Protein AF-A0A2R6RPN7-F1 (afdb_monomer_lite)

InterPro domains:
  IPR004106 Peptidase S9, N-terminal domain superfamily [SSF50993] (9-86)
  IPR023302 Peptidase S9A, N-terminal domain [PF02897] (14-87)
  IPR029058 Alpha/Beta hydrolase fold [G3DSA:3.40.50.1820] (3-124)

Structure (mmCIF, N/CA/C/O backbone):
data_AF-A0A2R6RPN7-F1
#
_entry.id   AF-A0A2R6RPN7-F1
#
loop_
_atom_site.group_PDB
_atom_site.id
_atom_site.type_symbol
_atom_site.label_atom_id
_atom_site.label_alt_id
_atom_site.label_comp_id
_atom_site.label_asym_id
_atom_site.label_entity_id
_atom_site.label_seq_id
_atom_site.pdbx_PDB_ins_code
_atom_site.Cartn_x
_atom_site.Cartn_y
_atom_site.Cartn_z
_atom_site.occupancy
_atom_site.B_iso_or_equiv
_atom_site.auth_seq_id
_atom_site.auth_comp_id
_atom_site.auth_asym_id
_atom_site.auth_atom_id
_atom_site.pdbx_PDB_model_num
ATOM 1 N N . MET A 1 1 ? -2.700 -2.332 -29.428 1.00 51.16 1 MET A N 1
ATOM 2 C CA . MET A 1 1 ? -2.202 -3.402 -28.536 1.00 51.16 1 MET A CA 1
ATOM 3 C C . MET A 1 1 ? -3.321 -3.783 -27.581 1.00 51.16 1 MET A C 1
ATOM 5 O O . MET A 1 1 ? -3.946 -2.887 -27.031 1.00 51.16 1 MET A O 1
ATOM 9 N N . SER A 1 2 ? -3.639 -5.072 -27.455 1.00 62.34 2 SER A N 1
ATOM 10 C CA . SER A 1 2 ? -4.689 -5.547 -26.545 1.00 62.34 2 SER A CA 1
ATOM 11 C C . SER A 1 2 ? -4.126 -5.615 -25.129 1.00 62.34 2 SER A C 1
ATOM 13 O O . SER A 1 2 ? -3.292 -6.472 -24.856 1.00 62.34 2 SER A O 1
ATOM 15 N N . VAL A 1 3 ? -4.568 -4.727 -24.238 1.00 67.69 3 VAL A N 1
ATOM 16 C CA . VAL A 1 3 ? -4.181 -4.756 -22.821 1.00 67.69 3 VAL A CA 1
ATOM 17 C C . VAL A 1 3 ? -4.791 -6.003 -22.180 1.00 67.69 3 VAL A C 1
ATOM 19 O O . VAL A 1 3 ? -6.016 -6.111 -22.069 1.00 67.69 3 VAL A O 1
ATOM 22 N N . LYS A 1 4 ? -3.954 -6.962 -21.772 1.00 71.69 4 LYS A N 1
ATOM 23 C CA . LYS A 1 4 ? -4.411 -8.086 -20.950 1.00 71.69 4 LYS A CA 1
ATOM 24 C C . LYS A 1 4 ? -4.615 -7.574 -19.529 1.00 71.69 4 LYS A C 1
ATOM 26 O O . LYS A 1 4 ? -3.662 -7.246 -18.836 1.00 71.69 4 LYS A O 1
ATOM 31 N N . ARG A 1 5 ? -5.874 -7.461 -19.108 1.00 77.75 5 ARG A N 1
ATOM 32 C CA . ARG A 1 5 ? -6.210 -7.101 -17.727 1.00 77.75 5 ARG A CA 1
ATOM 33 C C . ARG A 1 5 ? -6.025 -8.320 -16.834 1.00 77.75 5 ARG A C 1
ATOM 35 O O . ARG A 1 5 ? -6.636 -9.355 -17.099 1.00 77.75 5 ARG A O 1
ATOM 42 N N . THR A 1 6 ? -5.234 -8.180 -15.778 1.00 78.88 6 THR A N 1
ATOM 43 C CA . THR A 1 6 ? -5.217 -9.148 -14.680 1.00 78.88 6 THR A CA 1
ATOM 44 C C . THR A 1 6 ? -6.585 -9.139 -14.003 1.00 78.88 6 THR A C 1
ATOM 46 O O . THR A 1 6 ? -7.116 -8.075 -13.679 1.00 78.88 6 THR A O 1
ATOM 49 N N . ALA A 1 7 ? -7.196 -10.312 -13.846 1.00 80.81 7 ALA A N 1
ATOM 50 C CA . ALA A 1 7 ? -8.501 -10.431 -13.214 1.00 80.81 7 ALA A CA 1
ATOM 51 C C . ALA A 1 7 ? -8.337 -10.417 -11.689 1.00 80.81 7 ALA A C 1
ATOM 53 O O . ALA A 1 7 ? -7.660 -11.272 -11.126 1.00 80.81 7 ALA A O 1
ATOM 54 N N . TRP A 1 8 ? -8.962 -9.453 -11.015 1.00 82.06 8 TRP A N 1
ATOM 55 C CA . TRP A 1 8 ? -9.017 -9.440 -9.555 1.00 82.06 8 TRP A CA 1
ATOM 56 C C . TRP A 1 8 ? -10.040 -10.461 -9.048 1.00 82.06 8 TRP A C 1
ATOM 58 O O . TRP A 1 8 ? -11.164 -10.523 -9.552 1.00 82.06 8 TRP A O 1
ATOM 68 N N . VAL A 1 9 ? -9.656 -11.243 -8.036 1.00 83.50 9 VAL A N 1
ATOM 69 C CA . VAL A 1 9 ? -10.535 -12.217 -7.379 1.00 83.50 9 VAL A CA 1
ATOM 70 C C . VAL A 1 9 ? -11.061 -11.617 -6.070 1.00 83.50 9 VAL A C 1
ATOM 72 O O . VAL A 1 9 ? -10.268 -11.364 -5.159 1.00 83.50 9 VAL A O 1
ATOM 75 N N . PRO A 1 10 ? -12.383 -11.409 -5.938 1.00 86.06 10 PRO A N 1
ATOM 76 C CA . PRO A 1 10 ? -12.974 -10.899 -4.708 1.00 86.06 10 PRO A CA 1
ATOM 77 C C . PRO A 1 10 ? -12.730 -11.811 -3.500 1.00 86.06 10 PRO A C 1
ATOM 79 O O . PRO A 1 10 ? -12.696 -13.031 -3.636 1.00 86.06 10 PRO A O 1
ATOM 82 N N . HIS A 1 11 ? -12.644 -11.220 -2.305 1.00 81.94 11 HIS A N 1
ATOM 83 C CA . HIS A 1 11 ? -12.547 -11.923 -1.010 1.00 81.94 11 HIS A CA 1
ATOM 84 C C . HIS A 1 11 ? -11.262 -12.744 -0.776 1.00 81.94 11 HIS A C 1
ATOM 86 O O . HIS A 1 11 ? -11.221 -13.585 0.118 1.00 81.94 11 HIS A O 1
ATOM 92 N N . ARG A 1 12 ? -10.188 -12.480 -1.528 1.00 87.50 12 ARG A N 1
ATOM 93 C CA . ARG A 1 12 ? -8.847 -13.056 -1.312 1.00 87.50 12 ARG A CA 1
ATOM 94 C C . ARG A 1 12 ? -7.975 -12.128 -0.463 1.00 87.50 12 ARG A C 1
ATOM 96 O O . ARG A 1 12 ? -6.923 -11.698 -0.909 1.00 87.50 12 ARG A O 1
ATOM 103 N N . TYR A 1 13 ? -8.427 -11.782 0.740 1.00 91.69 13 TYR A N 1
ATOM 104 C CA . TYR A 1 13 ? -7.658 -10.928 1.652 1.00 91.69 13 TYR A CA 1
ATOM 105 C C . TYR A 1 13 ? -7.184 -11.710 2.881 1.00 91.69 13 TYR A C 1
ATOM 107 O O . TYR A 1 13 ? -7.944 -12.537 3.393 1.00 91.69 13 TYR A O 1
ATOM 115 N N . PRO A 1 14 ? -5.967 -11.441 3.388 1.00 93.44 14 PRO A N 1
ATOM 116 C CA . PRO A 1 14 ? -5.520 -11.965 4.672 1.00 93.44 14 PRO A CA 1
ATOM 117 C C . PRO A 1 14 ? -6.483 -11.590 5.802 1.00 93.44 14 PRO A C 1
ATOM 119 O O . PRO A 1 14 ? -6.973 -10.458 5.870 1.00 93.44 14 PRO A O 1
ATOM 122 N N . ALA A 1 15 ? -6.738 -12.532 6.709 1.00 93.69 15 ALA A N 1
ATOM 123 C CA . ALA A 1 15 ? -7.554 -12.271 7.886 1.00 93.69 15 ALA A CA 1
ATOM 124 C C . ALA A 1 15 ? -6.874 -11.215 8.774 1.00 93.69 15 ALA A C 1
ATOM 126 O O . ALA A 1 15 ? -5.701 -11.344 9.116 1.00 93.69 15 ALA A O 1
ATOM 127 N N . ALA A 1 16 ? -7.617 -10.173 9.147 1.00 94.44 16 ALA A N 1
ATOM 128 C CA . ALA A 1 16 ? -7.160 -9.129 10.058 1.00 94.44 16 ALA A CA 1
ATOM 129 C C . ALA A 1 16 ? -7.968 -9.205 11.354 1.00 94.44 16 ALA A C 1
ATOM 131 O O . ALA A 1 16 ? -9.203 -9.135 11.322 1.00 94.44 16 ALA A O 1
ATOM 132 N N . ARG A 1 17 ? -7.284 -9.329 12.495 1.00 94.69 17 ARG A N 1
ATOM 133 C CA . ARG A 1 17 ? -7.936 -9.298 13.806 1.00 94.69 17 ARG A CA 1
ATOM 134 C C . ARG A 1 17 ? -8.605 -7.940 14.025 1.00 94.69 17 ARG A C 1
ATOM 136 O O . ARG A 1 17 ? -8.080 -6.901 13.627 1.00 94.69 17 ARG A O 1
ATOM 143 N N . ARG A 1 18 ? -9.764 -7.951 14.682 1.00 95.62 18 ARG A N 1
ATOM 144 C CA . ARG A 1 18 ? -10.458 -6.747 15.154 1.00 95.62 18 ARG A CA 1
ATOM 145 C C . ARG A 1 18 ? -10.399 -6.732 16.677 1.00 95.62 18 ARG A C 1
ATOM 147 O O . ARG A 1 18 ? -10.792 -7.710 17.303 1.00 95.62 18 ARG A O 1
ATOM 154 N N . ALA A 1 19 ? -9.848 -5.669 17.249 1.00 93.81 19 ALA A N 1
ATOM 155 C CA . ALA A 1 19 ? -9.832 -5.421 18.685 1.00 93.81 19 ALA A CA 1
ATOM 156 C C . ALA A 1 19 ? -11.085 -4.640 19.115 1.00 93.81 19 ALA A C 1
ATOM 158 O O . ALA A 1 19 ? -11.702 -3.967 18.294 1.00 93.81 19 ALA A O 1
ATOM 159 N N . ASP A 1 20 ? -11.415 -4.675 20.404 1.00 95.19 20 ASP A N 1
ATOM 160 C CA . ASP A 1 20 ? -12.554 -3.938 20.980 1.00 95.19 20 ASP A CA 1
ATOM 161 C C . ASP A 1 20 ? -12.176 -2.509 21.422 1.00 95.19 20 ASP A C 1
ATOM 163 O O . ASP A 1 20 ? -12.786 -1.937 22.328 1.00 95.19 20 ASP A O 1
ATOM 167 N N . HIS A 1 21 ? -11.111 -1.940 20.850 1.00 95.62 21 HIS A N 1
ATOM 168 C CA . HIS A 1 21 ? -10.595 -0.646 21.280 1.00 95.62 21 HIS A CA 1
ATOM 169 C C . HIS A 1 21 ? -11.539 0.492 20.871 1.00 95.62 21 HIS A C 1
ATOM 171 O O . HIS A 1 21 ? -12.051 0.549 19.750 1.00 95.62 21 HIS A O 1
ATOM 177 N N . VAL A 1 22 ? -11.798 1.392 21.820 1.00 96.38 22 VAL A N 1
ATOM 178 C CA . VAL A 1 22 ? -12.700 2.530 21.653 1.00 96.38 22 VAL A CA 1
ATOM 179 C C . VAL A 1 22 ? -12.059 3.757 22.275 1.00 96.38 22 VAL A C 1
ATOM 181 O O . VAL A 1 22 ? -11.840 3.797 23.487 1.00 96.38 22 VAL A O 1
ATOM 184 N N . ASP A 1 23 ? -11.860 4.774 21.452 1.00 94.44 23 ASP A N 1
ATOM 185 C CA . ASP A 1 23 ? -11.422 6.091 21.878 1.00 94.44 23 ASP A CA 1
ATOM 186 C C . ASP A 1 23 ? -12.611 6.975 22.235 1.00 94.44 23 ASP A C 1
ATOM 188 O O . ASP A 1 23 ? -13.692 6.892 21.644 1.00 94.44 23 ASP A O 1
ATOM 192 N N . VAL A 1 24 ? -12.412 7.859 23.211 1.00 95.94 24 VAL A N 1
ATOM 193 C CA . VAL A 1 24 ? -13.421 8.832 23.634 1.00 95.94 24 VAL A CA 1
ATOM 194 C C . VAL A 1 24 ? -12.899 10.233 23.363 1.00 95.94 24 VAL A C 1
ATOM 196 O O . VAL A 1 24 ? -11.935 10.686 23.978 1.00 95.94 24 VAL A O 1
ATOM 199 N N . TYR A 1 25 ? -13.570 10.937 22.456 1.00 94.94 25 TYR A N 1
ATOM 200 C CA . TYR A 1 25 ? -13.232 12.298 22.062 1.00 94.94 25 TYR A CA 1
ATOM 201 C C . TYR A 1 25 ? -14.270 13.295 22.562 1.00 94.94 25 TYR A C 1
ATOM 203 O O . TYR A 1 25 ? -15.464 13.005 22.620 1.00 94.94 25 TYR A O 1
ATOM 211 N N . LYS A 1 26 ? -13.823 14.516 22.863 1.00 95.25 26 LYS A N 1
ATOM 212 C CA . LYS A 1 26 ? -14.716 15.631 23.190 1.00 95.25 26 LYS A CA 1
ATOM 213 C C . LYS A 1 26 ? -15.055 16.419 21.927 1.00 95.25 26 LYS A C 1
ATOM 215 O O . LYS A 1 26 ? -14.183 17.024 21.310 1.00 95.25 26 LYS A O 1
ATOM 220 N N . SER A 1 27 ? -16.329 16.423 21.555 1.00 91.25 27 SER A N 1
ATOM 221 C CA . SER A 1 27 ? -16.898 17.199 20.457 1.00 91.25 27 SER A CA 1
ATOM 222 C C . SER A 1 27 ? -17.619 18.433 20.989 1.00 91.25 27 SER A C 1
ATOM 224 O O . SER A 1 27 ? -18.458 18.348 21.883 1.00 91.25 27 SER A O 1
ATOM 226 N N . LYS A 1 28 ? -17.362 19.593 20.378 1.00 89.38 28 LYS A N 1
ATOM 227 C CA . LYS A 1 28 ? -18.048 20.850 20.717 1.00 89.38 28 LYS A CA 1
ATOM 228 C C . LYS A 1 28 ? -19.568 20.771 20.507 1.00 89.38 28 LYS A C 1
ATOM 230 O O . LYS A 1 28 ? -20.309 21.452 21.204 1.00 89.38 28 LYS A O 1
ATOM 235 N N . THR A 1 29 ? -20.019 19.952 19.557 1.00 91.19 29 THR A N 1
ATOM 236 C CA . THR A 1 29 ? -21.433 19.852 19.160 1.00 91.19 29 THR A CA 1
ATOM 237 C C . THR A 1 29 ? -22.148 18.681 19.832 1.00 91.19 29 THR A C 1
ATOM 239 O O . THR A 1 29 ? -23.345 18.759 20.078 1.00 91.19 29 THR A O 1
ATOM 242 N N . MET A 1 30 ? -21.427 17.591 20.116 1.00 83.69 30 MET A N 1
ATOM 243 C CA . MET A 1 30 ? -22.006 16.325 20.594 1.00 83.69 30 MET A CA 1
ATOM 244 C C . MET A 1 30 ? -21.542 15.917 22.001 1.00 83.69 30 MET A C 1
ATOM 246 O O . MET A 1 30 ? -21.930 14.859 22.482 1.00 83.69 30 MET A O 1
ATOM 250 N N . GLY A 1 31 ? -20.738 16.738 22.683 1.00 90.50 31 GLY A N 1
ATOM 251 C CA . GLY A 1 31 ? -20.235 16.424 24.019 1.00 90.50 31 GLY A CA 1
ATOM 252 C C . GLY A 1 31 ? -19.131 15.372 23.960 1.00 90.50 31 GLY A C 1
ATOM 253 O O . GLY A 1 31 ? -18.015 15.691 23.569 1.00 90.50 31 GLY A O 1
ATOM 254 N N . GLU A 1 32 ? -19.424 14.128 24.328 1.00 92.19 32 GLU A N 1
ATOM 255 C CA . GLU A 1 32 ? -18.478 13.008 24.245 1.00 92.19 32 GLU A CA 1
ATOM 256 C C . GLU A 1 32 ? -18.880 12.040 23.129 1.00 92.19 32 GLU A C 1
ATOM 258 O O . GLU A 1 32 ? -20.021 11.590 23.052 1.00 92.19 32 GLU A O 1
ATOM 263 N N . VAL A 1 33 ? -17.927 11.716 22.257 1.00 94.88 33 VAL A N 1
ATOM 264 C CA . VAL A 1 33 ? -18.107 10.818 21.115 1.00 94.88 33 VAL A CA 1
ATOM 265 C C . VAL A 1 33 ? -17.179 9.626 21.282 1.00 94.88 33 VAL A C 1
ATOM 267 O O . VAL A 1 33 ? -15.970 9.789 21.435 1.00 94.88 33 VAL A O 1
ATOM 270 N N . ARG A 1 34 ? -17.754 8.425 21.233 1.00 94.94 34 ARG A N 1
ATOM 271 C CA . ARG A 1 34 ? -17.021 7.157 21.283 1.00 94.94 34 ARG A CA 1
ATOM 272 C C . ARG A 1 34 ? -16.738 6.687 19.858 1.00 94.94 34 ARG A C 1
ATOM 274 O O . ARG A 1 34 ? -17.682 6.473 19.099 1.00 94.94 34 ARG A O 1
ATOM 281 N N . VAL A 1 35 ? -15.470 6.527 19.500 1.00 94.88 35 VAL A N 1
ATOM 282 C CA . VAL A 1 35 ? -15.020 6.077 18.177 1.00 94.88 35 VAL A CA 1
ATOM 283 C C . VAL A 1 35 ? -14.365 4.714 18.334 1.00 94.88 35 VAL A C 1
ATOM 285 O O . VAL A 1 35 ? -13.410 4.564 19.083 1.00 94.88 35 VAL A O 1
ATOM 288 N N . HIS A 1 36 ? -14.908 3.704 17.661 1.00 96.69 36 HIS A N 1
ATOM 289 C CA . HIS A 1 36 ? -14.359 2.354 17.704 1.00 96.69 36 HIS A CA 1
ATOM 290 C C . HIS A 1 36 ? -13.198 2.238 16.715 1.00 96.69 36 HIS A C 1
ATOM 292 O O . HIS A 1 36 ? -13.427 2.343 15.508 1.00 96.69 36 HIS A O 1
ATOM 298 N N . ASP A 1 37 ? -11.994 1.960 17.211 1.00 96.06 37 ASP A N 1
ATOM 299 C CA . ASP A 1 37 ? -10.822 1.668 16.387 1.00 96.06 37 ASP A CA 1
ATOM 300 C C . ASP A 1 37 ? -10.416 0.187 16.528 1.00 96.06 37 ASP A C 1
ATOM 302 O O . ASP A 1 37 ? -9.635 -0.193 17.400 1.00 96.06 37 ASP A O 1
ATOM 306 N N . PRO A 1 38 ? -10.935 -0.695 15.654 1.00 96.81 38 PRO A N 1
ATOM 307 C CA . PRO A 1 38 ? -10.647 -2.121 15.725 1.00 96.81 38 PRO A CA 1
ATOM 308 C C . PRO A 1 38 ? -9.209 -2.489 15.341 1.00 96.81 38 PRO A C 1
ATOM 310 O O . PRO A 1 38 ? -8.811 -3.634 15.570 1.00 96.81 38 PRO A O 1
ATOM 313 N N . TYR A 1 39 ? -8.452 -1.582 14.720 1.00 96.56 39 TYR A N 1
ATOM 314 C CA . TYR A 1 39 ? -7.165 -1.891 14.097 1.00 96.56 39 TYR A CA 1
ATOM 315 C C . TYR A 1 39 ? -5.975 -1.207 14.772 1.00 96.56 39 TYR A C 1
ATOM 317 O O . TYR A 1 39 ? -4.868 -1.284 14.248 1.00 96.56 39 TYR A O 1
ATOM 325 N N . VAL A 1 40 ? -6.165 -0.669 15.979 1.00 96.19 40 VAL A N 1
ATOM 326 C CA . VAL A 1 40 ? -5.116 -0.059 16.819 1.00 96.19 40 VAL A CA 1
ATOM 327 C C . VAL A 1 40 ? -3.849 -0.918 16.974 1.00 96.19 40 VAL A C 1
ATOM 329 O O . VAL A 1 40 ? -2.747 -0.415 17.180 1.00 96.19 40 VAL A O 1
ATOM 332 N N . TRP A 1 41 ? -3.971 -2.246 16.868 1.00 95.56 41 TRP A N 1
ATOM 333 C CA . TRP A 1 41 ? -2.833 -3.161 16.971 1.00 95.56 41 TRP A CA 1
ATOM 334 C C . TRP A 1 41 ? -1.830 -3.008 15.815 1.00 95.56 41 TRP A C 1
ATOM 336 O O . TRP A 1 41 ? -0.645 -3.248 16.033 1.00 95.56 41 TRP A O 1
ATOM 346 N N . LEU A 1 42 ? -2.270 -2.531 14.641 1.00 96.19 42 LEU A N 1
ATOM 347 C CA . LEU A 1 42 ? -1.407 -2.245 13.487 1.00 96.19 42 LEU A CA 1
ATOM 348 C C . LEU A 1 42 ? -0.469 -1.050 13.715 1.00 96.19 42 LEU A C 1
ATOM 350 O O . LEU A 1 42 ? 0.508 -0.893 12.989 1.00 96.19 42 LEU A O 1
ATOM 354 N N . GLU A 1 43 ? -0.724 -0.215 14.725 1.00 94.69 43 GLU A N 1
ATOM 355 C CA . GLU A 1 43 ? 0.147 0.917 15.070 1.00 94.69 43 GLU A CA 1
ATOM 356 C C . GLU A 1 43 ? 1.401 0.491 15.846 1.00 94.69 43 GLU A C 1
ATOM 358 O O . GLU A 1 43 ? 2.293 1.300 16.124 1.00 94.69 43 GLU A O 1
ATOM 363 N N . ARG A 1 44 ? 1.470 -0.780 16.251 1.00 94.06 44 ARG A N 1
ATOM 364 C CA . ARG A 1 44 ? 2.572 -1.332 17.035 1.00 94.06 44 ARG A CA 1
ATOM 365 C C . ARG A 1 44 ? 3.413 -2.263 16.176 1.00 94.06 44 ARG A C 1
ATOM 367 O O . ARG A 1 44 ? 2.891 -3.062 15.405 1.00 94.06 44 ARG A O 1
ATOM 374 N N . ASN A 1 45 ? 4.728 -2.195 16.375 1.00 94.25 45 ASN A N 1
ATOM 375 C CA . ASN A 1 45 ? 5.661 -3.151 15.795 1.00 94.25 45 ASN A CA 1
ATOM 376 C C . ASN A 1 45 ? 5.697 -4.414 16.668 1.00 94.25 45 ASN A C 1
ATOM 378 O O . ASN A 1 45 ? 6.476 -4.506 17.617 1.00 94.25 45 ASN A O 1
ATOM 382 N N . THR A 1 46 ? 4.768 -5.325 16.402 1.00 95.31 46 TH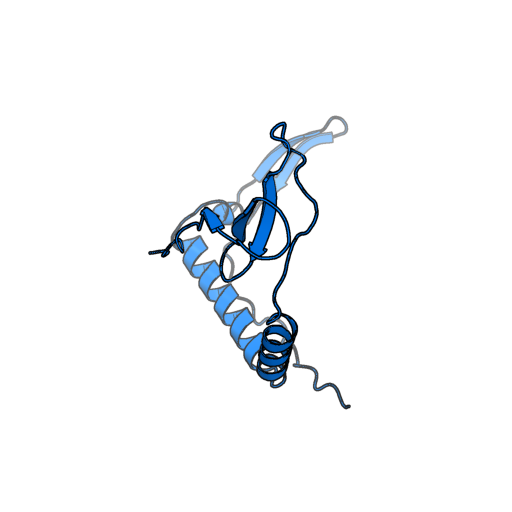R A N 1
ATOM 383 C CA . THR A 1 46 ? 4.658 -6.635 17.049 1.00 95.31 46 THR A CA 1
ATOM 384 C C . THR A 1 46 ? 4.752 -7.733 15.996 1.00 95.31 46 THR A C 1
ATOM 386 O O . THR A 1 46 ? 4.508 -7.495 14.813 1.00 95.31 46 THR A O 1
ATOM 389 N N . GLU A 1 47 ? 5.034 -8.958 16.439 1.00 96.00 47 GLU A N 1
ATOM 390 C CA . GLU A 1 47 ? 5.082 -10.137 15.563 1.00 96.00 47 GLU A CA 1
ATOM 391 C C . GLU A 1 47 ? 3.761 -10.350 14.796 1.00 96.00 47 GLU A C 1
ATOM 393 O O . GLU A 1 47 ? 3.774 -10.769 13.641 1.00 96.00 47 GLU A O 1
ATOM 398 N N . GLU A 1 48 ? 2.612 -10.003 15.394 1.00 94.12 48 GLU A N 1
ATOM 399 C CA . GLU A 1 48 ? 1.300 -10.064 14.728 1.00 94.12 48 GLU A CA 1
ATOM 400 C C . GLU A 1 48 ? 1.231 -9.096 13.531 1.00 94.12 48 GLU A C 1
ATOM 402 O O . GLU A 1 48 ? 0.787 -9.476 12.445 1.00 94.12 48 GLU A O 1
ATOM 407 N N . THR A 1 49 ? 1.701 -7.855 13.706 1.00 94.81 49 THR A N 1
ATOM 408 C CA . THR A 1 49 ? 1.730 -6.825 12.652 1.00 94.81 49 THR A CA 1
ATOM 409 C C . THR A 1 49 ? 2.689 -7.197 11.529 1.00 94.81 49 THR A C 1
ATOM 411 O O . THR A 1 49 ? 2.351 -7.032 10.354 1.00 94.81 49 THR A O 1
ATOM 414 N N . GLU A 1 50 ? 3.856 -7.745 11.862 1.00 95.81 50 GLU A N 1
ATOM 415 C CA . GLU A 1 50 ? 4.829 -8.214 10.873 1.00 95.81 50 GLU A CA 1
ATOM 416 C C . GLU A 1 50 ? 4.289 -9.404 10.065 1.00 95.81 50 GLU A C 1
ATOM 418 O O . GLU A 1 50 ? 4.337 -9.395 8.830 1.00 95.81 50 GLU A O 1
ATOM 423 N N . ALA A 1 51 ? 3.683 -10.390 10.736 1.00 95.94 51 ALA A N 1
ATOM 424 C CA . ALA A 1 51 ? 3.067 -11.540 10.080 1.00 95.94 51 ALA A CA 1
ATOM 425 C C . ALA A 1 51 ? 1.922 -11.119 9.144 1.00 95.94 51 ALA A C 1
ATOM 427 O O . ALA A 1 51 ? 1.827 -11.600 8.011 1.00 95.94 51 ALA A O 1
ATOM 428 N N . TRP A 1 52 ? 1.073 -10.183 9.581 1.00 96.62 52 TRP A N 1
ATOM 429 C CA . TRP A 1 52 ? -0.008 -9.657 8.749 1.00 96.62 52 TRP A CA 1
ATOM 430 C C . TRP A 1 52 ? 0.516 -8.855 7.552 1.00 96.62 52 TRP A C 1
ATOM 432 O O . TRP A 1 52 ? 0.025 -9.034 6.437 1.00 96.62 52 TRP A O 1
ATOM 442 N N . THR A 1 53 ? 1.548 -8.030 7.748 1.00 96.12 53 THR A N 1
ATOM 443 C CA . THR A 1 53 ? 2.184 -7.259 6.666 1.00 96.12 53 THR A CA 1
ATOM 444 C C . THR A 1 53 ? 2.804 -8.186 5.623 1.00 96.12 53 THR A C 1
ATOM 446 O O . THR A 1 53 ? 2.583 -7.997 4.429 1.00 96.12 53 T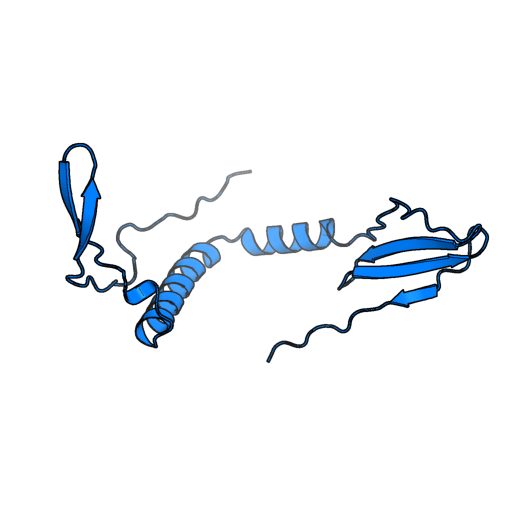HR A O 1
ATOM 449 N N . THR A 1 54 ? 3.483 -9.248 6.063 1.00 96.62 54 THR A N 1
ATOM 450 C CA . THR A 1 54 ? 4.051 -10.278 5.178 1.00 96.62 54 THR A CA 1
ATOM 451 C C . THR A 1 54 ? 2.962 -10.986 4.365 1.00 96.62 54 THR A C 1
ATOM 453 O O . THR A 1 54 ? 3.106 -11.192 3.160 1.00 96.62 54 THR A O 1
ATOM 456 N N . ALA A 1 55 ? 1.825 -11.316 4.988 1.00 95.75 55 ALA A N 1
ATOM 457 C CA . ALA A 1 55 ? 0.693 -11.922 4.287 1.00 95.75 55 ALA A CA 1
ATOM 458 C C . ALA A 1 55 ? 0.065 -10.974 3.243 1.00 95.75 55 ALA A C 1
ATOM 460 O O . ALA A 1 55 ? -0.321 -11.415 2.156 1.00 95.75 55 ALA A O 1
ATOM 461 N N . GLN A 1 56 ? -0.021 -9.673 3.543 1.00 95.31 56 GLN A N 1
ATOM 462 C CA . GLN A 1 56 ? -0.491 -8.652 2.597 1.00 95.31 56 GLN A CA 1
ATOM 463 C C . GLN A 1 56 ? 0.487 -8.446 1.436 1.00 95.31 56 GLN A C 1
ATOM 465 O O . GLN A 1 56 ? 0.058 -8.334 0.282 1.00 95.31 56 GLN A O 1
ATOM 470 N N . GLU A 1 57 ? 1.794 -8.438 1.713 1.00 96.56 57 GLU A N 1
ATOM 471 C CA . GLU A 1 57 ? 2.825 -8.384 0.679 1.00 96.56 57 GLU A CA 1
ATOM 472 C C . GLU A 1 57 ? 2.698 -9.580 -0.264 1.00 96.56 57 GLU A C 1
ATOM 474 O O . GLU A 1 57 ? 2.632 -9.384 -1.477 1.00 96.56 57 GLU A O 1
ATOM 479 N N . ALA A 1 58 ? 2.598 -10.799 0.273 1.00 94.94 58 ALA A N 1
ATOM 480 C CA . ALA A 1 58 ? 2.466 -12.015 -0.523 1.00 94.94 58 ALA A CA 1
ATOM 481 C C . ALA A 1 58 ? 1.220 -11.981 -1.424 1.00 94.94 58 ALA A C 1
ATOM 483 O O . ALA A 1 58 ? 1.318 -12.252 -2.619 1.00 94.94 58 ALA A O 1
ATOM 484 N N . CYS A 1 59 ? 0.069 -11.562 -0.885 1.00 93.06 59 CYS A N 1
ATOM 485 C CA . CYS A 1 59 ? -1.163 -11.394 -1.661 1.00 93.06 59 CYS A CA 1
ATOM 486 C C . CYS A 1 59 ? -0.998 -10.367 -2.795 1.00 93.06 59 CYS A C 1
ATOM 488 O O . CYS A 1 59 ? -1.477 -10.567 -3.914 1.00 93.06 59 CYS A O 1
ATOM 490 N N . THR A 1 60 ? -0.317 -9.255 -2.516 1.00 92.56 60 THR A N 1
ATOM 491 C CA . THR A 1 60 ? -0.066 -8.204 -3.509 1.00 92.56 60 THR A CA 1
ATOM 492 C C . THR A 1 60 ? 0.911 -8.686 -4.576 1.00 92.56 60 THR A C 1
ATOM 494 O O . THR A 1 60 ? 0.694 -8.456 -5.766 1.00 92.56 60 THR A O 1
ATOM 497 N N . ARG A 1 61 ? 1.968 -9.394 -4.166 1.00 93.00 61 ARG A N 1
ATOM 498 C CA . ARG A 1 61 ? 2.972 -9.975 -5.054 1.00 93.00 61 ARG A CA 1
ATOM 499 C C . ARG A 1 61 ? 2.346 -10.990 -6.002 1.00 93.00 61 ARG A C 1
ATOM 501 O O . ARG A 1 61 ? 2.537 -10.862 -7.204 1.00 93.00 61 ARG A O 1
ATOM 508 N N . GLU A 1 62 ? 1.517 -11.898 -5.486 1.00 91.62 62 GLU A N 1
ATOM 509 C CA . GLU A 1 62 ? 0.772 -12.880 -6.284 1.00 91.62 62 GLU A CA 1
ATOM 510 C C . GLU A 1 62 ? -0.063 -12.204 -7.380 1.00 91.62 62 GLU A C 1
ATOM 512 O O . GLU A 1 62 ? -0.098 -12.676 -8.515 1.00 91.62 62 GLU A O 1
ATOM 517 N N . TYR A 1 63 ? -0.723 -11.084 -7.073 1.00 90.88 63 TYR A N 1
ATOM 518 C CA . TYR A 1 63 ? -1.497 -10.337 -8.065 1.00 90.88 63 TYR A CA 1
ATOM 519 C C . TYR A 1 63 ? -0.610 -9.631 -9.105 1.00 90.88 63 TYR A C 1
ATOM 521 O O . TYR A 1 63 ? -0.931 -9.626 -10.294 1.00 90.88 63 TYR A O 1
ATOM 529 N N . LEU A 1 64 ? 0.510 -9.040 -8.681 1.00 90.62 64 LEU A N 1
ATOM 530 C CA . LEU A 1 64 ? 1.440 -8.351 -9.581 1.00 90.62 64 LEU A CA 1
ATOM 531 C C . LEU A 1 64 ? 2.187 -9.317 -10.509 1.00 90.62 64 LEU A C 1
ATOM 533 O O . LEU A 1 64 ? 2.411 -8.977 -11.670 1.00 90.62 64 LEU A O 1
ATOM 537 N N . ASP A 1 65 ? 2.532 -10.509 -10.029 1.00 90.38 65 ASP A N 1
ATOM 538 C CA . ASP A 1 65 ? 3.263 -11.527 -10.794 1.00 90.38 65 ASP A CA 1
ATOM 539 C C . ASP A 1 65 ? 2.411 -12.153 -11.908 1.00 90.38 65 ASP A C 1
ATOM 541 O O . ASP A 1 65 ? 2.941 -12.667 -12.891 1.00 90.38 65 ASP A O 1
ATOM 545 N N . GLN A 1 66 ? 1.082 -12.042 -11.821 1.00 89.94 66 GLN A 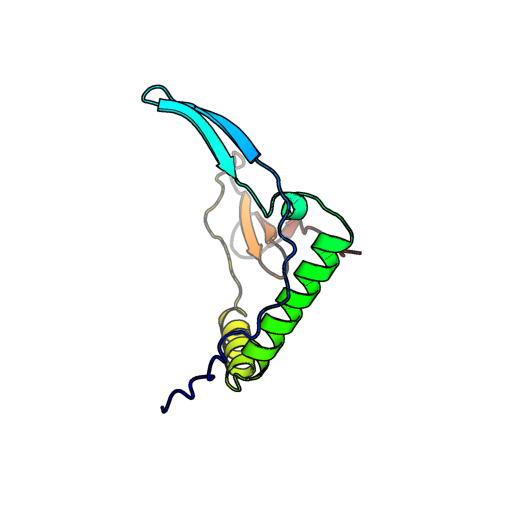N 1
ATOM 546 C CA . GLN A 1 66 ? 0.182 -12.419 -12.914 1.00 89.94 66 GLN A CA 1
ATOM 547 C C . GLN A 1 66 ? 0.297 -11.490 -14.130 1.00 89.94 66 GLN A C 1
ATOM 549 O O . GLN A 1 66 ? -0.184 -11.847 -15.207 1.00 89.94 66 GLN A O 1
ATOM 554 N N . ASN A 1 67 ? 0.885 -10.296 -13.981 1.00 90.00 67 ASN A N 1
ATOM 555 C CA . ASN A 1 67 ? 1.057 -9.361 -15.085 1.00 90.00 67 ASN A CA 1
ATOM 556 C C . ASN A 1 67 ? 2.330 -9.690 -15.895 1.00 90.00 67 ASN A C 1
ATOM 558 O O . ASN A 1 67 ? 3.436 -9.400 -15.430 1.00 90.00 67 ASN A O 1
ATOM 562 N N . PRO A 1 68 ? 2.207 -10.208 -17.135 1.00 88.56 68 PRO A N 1
ATOM 563 C CA . PRO A 1 68 ? 3.363 -10.565 -17.957 1.00 88.56 68 PRO A CA 1
ATOM 564 C C . PRO A 1 68 ? 4.181 -9.347 -18.412 1.00 88.56 68 PRO A C 1
ATOM 566 O O . PRO A 1 68 ? 5.365 -9.481 -18.711 1.00 88.56 68 PRO A O 1
ATOM 569 N N . ASP A 1 69 ? 3.580 -8.155 -18.445 1.00 89.69 69 ASP A N 1
ATOM 570 C CA . ASP A 1 69 ? 4.234 -6.936 -18.929 1.00 89.69 69 ASP A CA 1
ATOM 571 C C . ASP A 1 69 ? 5.126 -6.280 -17.862 1.00 89.69 69 ASP A C 1
ATOM 573 O O . ASP A 1 69 ? 5.858 -5.334 -18.158 1.00 89.69 69 ASP A O 1
ATOM 577 N N . ARG A 1 70 ? 5.096 -6.782 -16.617 1.00 90.44 70 ARG A N 1
ATOM 578 C CA . ARG A 1 70 ? 5.839 -6.213 -15.484 1.00 90.44 70 ARG A CA 1
ATOM 579 C C . ARG A 1 70 ? 7.345 -6.152 -15.751 1.00 90.44 70 ARG A C 1
ATOM 581 O O . ARG A 1 70 ? 7.954 -5.118 -15.492 1.00 90.44 70 ARG A O 1
ATOM 588 N N . GLN A 1 71 ? 7.921 -7.227 -16.290 1.00 91.38 71 GLN A N 1
ATOM 589 C CA . GLN A 1 71 ? 9.359 -7.295 -16.565 1.00 91.38 71 GLN A CA 1
ATOM 590 C C . GLN A 1 71 ? 9.771 -6.322 -17.677 1.00 91.38 71 GLN A C 1
ATOM 592 O O . GLN A 1 71 ? 10.732 -5.577 -17.516 1.00 91.38 71 GLN A O 1
ATOM 597 N N . ASN A 1 72 ? 8.994 -6.264 -18.762 1.00 92.25 72 ASN A N 1
ATOM 598 C CA . ASN A 1 72 ? 9.262 -5.358 -19.881 1.00 92.25 72 ASN A CA 1
ATOM 599 C C . ASN A 1 72 ? 9.233 -3.892 -19.430 1.00 92.25 72 ASN A C 1
ATOM 601 O O . ASN A 1 72 ? 10.126 -3.120 -19.769 1.00 92.25 72 ASN A O 1
ATOM 605 N N . LEU A 1 73 ? 8.240 -3.521 -18.614 1.00 91.06 73 LEU A N 1
ATOM 606 C CA . LEU A 1 73 ? 8.137 -2.168 -18.072 1.00 91.06 73 LEU A CA 1
ATOM 607 C C . LEU A 1 73 ? 9.317 -1.830 -17.152 1.00 91.06 73 LEU A C 1
ATOM 609 O O . LEU A 1 73 ? 9.839 -0.717 -17.204 1.00 91.06 73 LEU A O 1
ATOM 613 N N . GLU A 1 74 ? 9.742 -2.774 -16.311 1.00 92.88 74 GLU A N 1
ATOM 614 C CA . GLU A 1 74 ? 10.902 -2.591 -15.439 1.00 92.88 74 GLU A CA 1
ATOM 615 C C . GLU A 1 74 ? 12.181 -2.340 -16.250 1.00 92.88 74 GLU A C 1
ATOM 617 O O . GLU A 1 74 ? 12.936 -1.409 -15.948 1.00 92.88 74 GLU A O 1
ATOM 622 N N . ASP A 1 75 ? 12.396 -3.115 -17.312 1.00 94.69 75 ASP A N 1
ATOM 623 C CA . ASP A 1 75 ? 13.554 -2.970 -18.192 1.00 94.69 75 ASP A CA 1
ATOM 624 C C . ASP A 1 75 ? 13.515 -1.655 -18.988 1.00 94.69 75 ASP A C 1
ATOM 626 O O . ASP A 1 75 ? 14.538 -0.969 -19.096 1.00 94.69 75 ASP A O 1
ATOM 630 N N . ASP A 1 76 ? 12.341 -1.236 -19.465 1.00 95.38 76 ASP A N 1
ATOM 631 C CA . ASP A 1 76 ? 12.155 0.045 -20.154 1.00 95.38 76 ASP A CA 1
ATOM 632 C C . ASP A 1 76 ? 12.418 1.241 -19.230 1.00 95.38 76 ASP A C 1
ATOM 634 O O . ASP A 1 76 ? 13.123 2.181 -19.612 1.00 95.38 76 ASP A O 1
ATOM 638 N N . ILE A 1 77 ? 11.917 1.206 -17.990 1.00 93.81 77 ILE A N 1
ATOM 639 C CA . ILE A 1 77 ? 12.188 2.245 -16.984 1.00 93.81 77 ILE A CA 1
ATOM 640 C C . ILE A 1 77 ? 13.681 2.289 -16.661 1.00 93.81 77 ILE A C 1
ATOM 642 O O . ILE A 1 77 ? 14.266 3.376 -16.594 1.00 93.81 77 ILE A O 1
ATOM 646 N N . ARG A 1 78 ? 14.317 1.124 -16.489 1.00 92.19 78 ARG A N 1
ATOM 647 C CA . ARG A 1 78 ? 15.753 1.023 -16.209 1.00 92.19 78 ARG A CA 1
ATOM 648 C C . ARG A 1 78 ? 16.576 1.609 -17.351 1.00 92.19 78 ARG A C 1
ATOM 650 O O . ARG A 1 78 ? 17.475 2.408 -17.099 1.00 92.19 78 ARG A O 1
ATOM 657 N N . LYS A 1 79 ? 16.235 1.279 -18.597 1.00 93.62 79 LYS A N 1
ATOM 658 C CA . LYS A 1 79 ? 16.880 1.823 -19.796 1.00 93.62 79 LYS A CA 1
ATOM 659 C C . LYS A 1 79 ? 16.686 3.333 -19.911 1.00 93.62 79 LYS A C 1
ATOM 661 O O . LYS A 1 79 ? 17.657 4.047 -20.134 1.00 93.62 79 LYS A O 1
ATOM 666 N N . ASN A 1 80 ? 15.460 3.822 -19.727 1.00 91.81 80 ASN A N 1
ATOM 667 C CA . ASN A 1 80 ? 15.134 5.245 -19.833 1.00 91.81 80 ASN A CA 1
ATOM 668 C C . ASN A 1 80 ? 15.762 6.075 -18.702 1.00 91.81 80 ASN A C 1
ATOM 670 O O . ASN A 1 80 ? 16.093 7.238 -18.885 1.00 91.81 80 ASN A O 1
ATOM 674 N N . THR A 1 81 ? 15.983 5.481 -17.530 1.00 87.62 81 THR A N 1
ATOM 675 C CA . THR A 1 81 ? 16.617 6.169 -16.394 1.00 87.62 81 THR A CA 1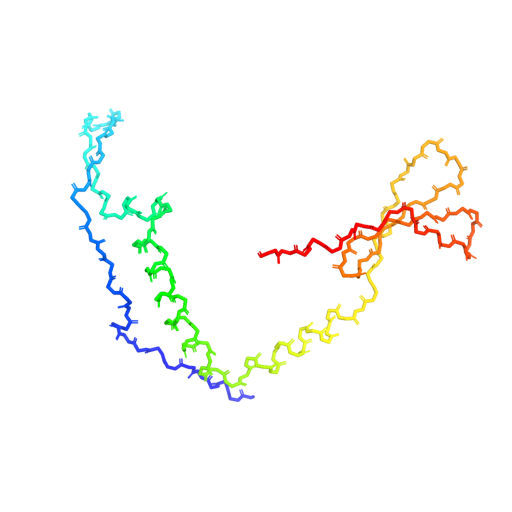
ATOM 676 C C . THR A 1 81 ? 18.149 6.124 -16.460 1.00 87.62 81 THR A C 1
ATOM 678 O O . THR A 1 81 ? 18.811 6.905 -15.774 1.00 87.62 81 THR A O 1
ATOM 681 N N . ASN A 1 82 ? 18.729 5.257 -17.299 1.00 86.88 82 ASN A N 1
ATOM 682 C CA . ASN A 1 82 ? 20.173 5.077 -17.441 1.00 86.88 82 ASN A CA 1
ATOM 683 C C . ASN A 1 82 ? 20.817 6.137 -18.354 1.00 86.88 82 ASN A C 1
ATOM 685 O O . ASN A 1 82 ? 21.317 5.839 -19.437 1.00 86.88 82 ASN A O 1
ATOM 689 N N . TYR A 1 83 ? 20.802 7.391 -17.913 1.00 83.06 83 TYR A N 1
ATOM 690 C CA . TYR A 1 83 ? 21.515 8.489 -18.562 1.00 83.06 83 TYR A CA 1
ATOM 691 C C . TYR A 1 83 ? 22.148 9.395 -17.513 1.00 83.06 83 TYR A C 1
ATOM 693 O O . TYR A 1 83 ? 21.599 9.581 -16.426 1.00 83.06 83 TYR A O 1
ATOM 701 N N . ALA A 1 84 ? 23.303 9.977 -17.840 1.00 78.88 84 ALA A N 1
ATOM 702 C CA . ALA A 1 84 ? 24.007 10.888 -16.948 1.00 78.88 84 ALA A CA 1
ATOM 703 C C . ALA A 1 84 ? 23.119 12.091 -16.588 1.00 78.88 84 ALA A C 1
ATOM 705 O O . ALA A 1 84 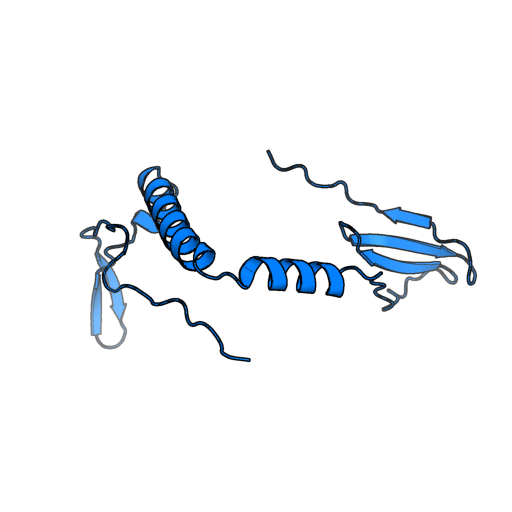? 22.707 12.860 -17.457 1.00 78.88 84 ALA A O 1
ATOM 706 N N . LYS A 1 85 ? 22.840 12.258 -15.293 1.00 76.00 85 LYS A N 1
ATOM 707 C CA . LYS A 1 85 ? 22.099 13.401 -14.755 1.00 76.00 85 LYS A CA 1
ATOM 708 C C . LYS A 1 85 ? 23.083 14.382 -14.136 1.00 76.00 85 LYS A C 1
ATOM 710 O O . LYS A 1 85 ? 23.795 14.028 -13.198 1.00 76.00 85 LYS A O 1
ATOM 715 N N . VAL A 1 86 ? 23.102 15.602 -14.665 1.00 69.81 86 VAL A N 1
ATOM 716 C CA . VAL A 1 86 ? 23.864 16.727 -14.116 1.00 69.81 86 VAL A CA 1
ATOM 717 C C . VAL A 1 86 ? 22.872 17.776 -13.640 1.00 69.81 86 VAL A C 1
ATOM 719 O O . VAL A 1 86 ? 22.068 18.289 -14.419 1.00 69.81 86 VAL A O 1
ATOM 722 N N . HIS A 1 87 ? 22.922 18.101 -12.353 1.00 65.50 87 HIS A N 1
ATOM 723 C CA . HIS A 1 87 ? 22.157 19.205 -11.792 1.00 65.50 87 HIS A CA 1
ATOM 724 C C . HIS A 1 87 ? 23.004 20.467 -11.922 1.00 65.50 87 HIS A C 1
ATOM 726 O O . HIS A 1 87 ? 23.902 20.705 -11.118 1.00 65.50 87 HIS A O 1
ATOM 732 N N . THR A 1 88 ? 22.745 21.250 -12.971 1.00 55.22 88 THR A N 1
ATOM 733 C CA . THR A 1 88 ? 23.583 22.409 -13.313 1.00 55.22 88 THR A CA 1
ATOM 734 C C . THR A 1 88 ? 23.217 23.685 -12.563 1.00 55.22 88 THR A C 1
ATOM 736 O O . THR A 1 88 ? 23.796 24.716 -12.867 1.00 55.22 88 THR A O 1
ATOM 739 N N . SER A 1 89 ? 22.293 23.650 -11.593 1.00 59.50 89 SER A N 1
ATOM 740 C CA . SER A 1 89 ? 22.005 24.828 -10.767 1.00 59.50 89 SER A CA 1
ATOM 741 C C . SER A 1 89 ? 23.238 25.127 -9.913 1.00 59.50 89 SER A C 1
ATOM 743 O O . SER A 1 89 ? 23.469 24.416 -8.931 1.00 59.50 89 SER A O 1
ATOM 745 N N . PRO A 1 90 ? 24.057 26.127 -10.279 1.00 58.47 90 PRO A N 1
ATOM 746 C CA . PRO A 1 90 ? 25.301 26.359 -9.585 1.00 58.47 90 PRO A CA 1
ATOM 747 C C . PRO A 1 90 ? 24.948 26.980 -8.239 1.00 58.47 90 PRO A C 1
ATOM 749 O O . PRO A 1 90 ? 24.298 28.025 -8.169 1.00 58.47 90 PRO A O 1
ATOM 752 N N . MET A 1 91 ? 25.357 26.335 -7.151 1.00 57.00 91 MET A N 1
ATOM 753 C CA . MET A 1 91 ? 25.324 26.988 -5.851 1.00 57.00 91 MET A CA 1
ATOM 754 C C . MET A 1 91 ? 26.427 28.048 -5.872 1.00 57.00 91 MET A C 1
ATOM 756 O O . MET A 1 91 ? 27.610 27.724 -5.799 1.00 57.00 91 MET A O 1
ATOM 760 N N . MET A 1 92 ? 26.046 29.309 -6.079 1.00 51.41 92 MET A N 1
ATOM 761 C CA . MET A 1 92 ? 26.992 30.415 -6.201 1.00 51.41 92 MET A CA 1
ATOM 762 C C . MET A 1 92 ? 27.638 30.654 -4.832 1.00 51.41 92 MET A C 1
ATOM 764 O O . MET A 1 92 ? 27.017 31.200 -3.924 1.00 51.41 92 MET A O 1
ATOM 768 N N . PHE A 1 93 ? 28.866 30.164 -4.661 1.00 53.28 93 PHE A N 1
ATOM 769 C CA . PHE A 1 93 ? 29.635 30.316 -3.430 1.00 53.28 93 PHE A CA 1
ATOM 770 C C . PHE A 1 93 ? 30.608 31.492 -3.549 1.00 53.28 93 PHE A C 1
ATOM 772 O O . PHE A 1 93 ? 31.027 31.874 -4.638 1.00 53.28 93 PHE A O 1
ATOM 779 N N . SER A 1 94 ? 31.005 32.048 -2.407 1.00 50.56 94 SER A N 1
ATOM 780 C CA . SER A 1 94 ? 31.825 33.261 -2.270 1.00 50.56 94 SER A CA 1
ATOM 781 C C . SER A 1 94 ? 33.257 33.184 -2.833 1.00 50.56 94 SER A C 1
ATOM 783 O O . SER A 1 94 ? 34.001 34.156 -2.712 1.00 50.56 94 SER A O 1
ATOM 785 N N . ARG A 1 95 ? 33.670 32.060 -3.442 1.00 54.59 95 ARG A N 1
ATOM 786 C CA . ARG A 1 95 ? 34.993 31.900 -4.065 1.00 54.59 95 ARG A CA 1
ATOM 787 C C . ARG A 1 95 ? 34.889 32.101 -5.583 1.00 54.59 95 ARG A C 1
ATOM 789 O O . ARG A 1 95 ? 34.336 31.232 -6.257 1.00 54.59 95 ARG A O 1
ATOM 796 N N . PRO A 1 96 ? 35.429 33.195 -6.146 1.00 55.72 96 PRO A N 1
ATOM 797 C CA . PRO A 1 96 ? 35.471 33.363 -7.594 1.00 55.72 96 PRO A CA 1
ATOM 798 C C . PRO A 1 96 ? 36.309 32.238 -8.224 1.00 55.72 96 PRO A C 1
ATOM 800 O O . PRO A 1 96 ? 37.478 32.076 -7.884 1.00 55.72 96 PRO A O 1
ATOM 803 N N . GLY A 1 97 ? 35.699 31.451 -9.118 1.00 57.22 97 GLY A N 1
ATOM 804 C CA . GLY A 1 97 ? 36.373 30.406 -9.906 1.00 57.22 97 GLY A CA 1
ATOM 805 C C . GLY A 1 97 ? 35.991 28.950 -9.602 1.00 57.22 97 GLY A C 1
ATOM 806 O O . GLY A 1 97 ? 36.343 28.088 -10.404 1.00 57.22 97 GLY A O 1
ATOM 807 N N . LEU A 1 98 ? 35.243 28.682 -8.521 1.00 56.03 98 LEU A N 1
ATOM 808 C CA . LEU A 1 98 ? 34.814 27.333 -8.117 1.00 56.03 98 LEU A CA 1
ATOM 809 C C . LEU A 1 98 ? 33.332 27.106 -8.451 1.00 56.03 98 LEU A C 1
ATOM 811 O O . LEU A 1 98 ? 32.461 27.762 -7.878 1.00 56.03 98 LEU A O 1
ATOM 815 N N . THR A 1 99 ? 33.032 26.155 -9.336 1.00 58.22 99 THR A N 1
ATOM 816 C CA . THR A 1 99 ? 31.649 25.734 -9.632 1.00 58.22 99 THR A CA 1
ATOM 817 C C . THR A 1 99 ? 31.384 24.361 -9.038 1.00 58.22 99 THR A C 1
ATOM 819 O O . THR A 1 99 ? 32.091 23.408 -9.353 1.00 58.22 99 THR A O 1
ATOM 822 N N . ILE A 1 100 ? 30.354 24.248 -8.201 1.00 58.53 100 ILE A N 1
ATOM 823 C CA . ILE A 1 100 ? 29.912 22.970 -7.640 1.00 58.53 100 ILE A CA 1
ATOM 824 C C . ILE A 1 100 ? 28.656 22.522 -8.377 1.00 58.53 100 ILE A C 1
ATOM 826 O O . ILE A 1 100 ? 27.683 23.273 -8.458 1.00 58.53 100 ILE A O 1
ATOM 830 N N . PHE A 1 101 ? 28.664 21.295 -8.880 1.00 57.91 101 PHE A N 1
ATOM 831 C CA . PHE A 1 101 ? 27.483 20.646 -9.437 1.00 57.91 101 PHE A CA 1
ATOM 832 C C . PHE A 1 101 ? 27.366 19.238 -8.888 1.00 57.91 101 PHE A C 1
ATOM 834 O O . PHE A 1 101 ? 28.324 18.641 -8.391 1.00 57.91 101 PHE A O 1
ATOM 841 N N . SER A 1 102 ? 26.156 18.710 -8.982 1.00 57.00 102 SER A N 1
ATOM 842 C CA . SER A 1 102 ? 25.883 17.360 -8.545 1.00 57.00 102 SER A CA 1
ATOM 843 C C . SER A 1 102 ? 25.644 16.428 -9.726 1.00 57.00 102 SER A C 1
ATOM 845 O O . SER A 1 102 ? 24.892 16.757 -10.648 1.00 57.00 102 SER A O 1
ATOM 847 N N . SER A 1 103 ? 26.284 15.262 -9.682 1.00 57.16 103 SER A N 1
ATOM 848 C CA . SER A 1 103 ? 26.055 14.144 -10.592 1.00 57.16 103 SER A CA 1
ATOM 849 C C . SER A 1 103 ? 25.487 12.963 -9.811 1.00 57.16 103 SER A C 1
ATOM 851 O O . SER A 1 103 ? 25.839 12.754 -8.655 1.00 57.16 103 SER A O 1
ATOM 853 N N . SER A 1 104 ? 24.575 12.193 -10.398 1.00 60.03 104 SER A N 1
ATOM 854 C CA . SER A 1 104 ? 23.889 11.117 -9.668 1.00 60.03 104 SER A CA 1
ATOM 855 C C . SER A 1 104 ? 24.123 9.768 -10.338 1.00 60.03 104 SER A C 1
ATOM 857 O O . SER A 1 104 ? 23.535 9.540 -11.387 1.00 60.03 104 SER A O 1
ATOM 859 N N . PHE A 1 105 ? 24.986 8.915 -9.758 1.00 54.53 105 PHE A N 1
ATOM 860 C CA . PHE A 1 105 ? 25.100 7.465 -10.034 1.00 54.53 105 PHE A CA 1
ATOM 861 C C . PHE A 1 105 ? 26.003 6.765 -8.994 1.00 54.53 105 PHE A C 1
ATOM 863 O O . PHE A 1 105 ? 27.194 7.086 -8.941 1.00 54.53 105 PHE A O 1
ATOM 870 N N . PRO A 1 106 ? 25.556 5.747 -8.223 1.00 57.38 106 PRO A N 1
ATOM 871 C CA . PRO A 1 106 ? 24.199 5.377 -7.774 1.00 57.38 106 PRO A CA 1
ATOM 872 C C . PRO A 1 106 ? 23.711 6.189 -6.555 1.00 57.38 106 PRO A C 1
ATOM 874 O O . PRO A 1 106 ? 22.594 6.002 -6.084 1.00 57.38 106 PRO A O 1
ATOM 877 N N . LEU A 1 107 ? 24.543 7.094 -6.048 1.00 57.69 107 LEU A N 1
ATOM 878 C CA . LEU A 1 107 ? 24.161 8.122 -5.091 1.00 57.69 107 LEU A CA 1
ATOM 879 C C . LEU A 1 107 ? 24.577 9.487 -5.644 1.00 57.69 107 LEU A C 1
ATOM 881 O O . LEU A 1 107 ? 25.362 9.574 -6.592 1.00 57.69 107 LEU A O 1
ATOM 885 N N . LEU A 1 108 ? 24.052 10.543 -5.032 1.00 59.31 108 LEU A N 1
ATOM 886 C CA . LEU A 1 108 ? 24.402 11.918 -5.348 1.00 59.31 108 LEU A CA 1
ATOM 887 C C . LEU A 1 108 ? 25.889 12.173 -5.042 1.00 59.31 108 LEU A C 1
ATOM 889 O O . LEU A 1 108 ? 26.310 12.101 -3.890 1.00 59.31 108 LEU A O 1
ATOM 893 N N . VAL A 1 109 ? 26.680 12.479 -6.064 1.00 60.22 109 VAL A N 1
ATOM 894 C CA . VAL A 1 109 ? 28.090 12.866 -5.969 1.00 60.22 109 VAL A CA 1
ATOM 895 C C . VAL A 1 109 ? 28.188 14.375 -6.157 1.00 60.22 109 VAL A C 1
ATOM 897 O O . VAL A 1 109 ? 27.578 14.949 -7.063 1.00 60.22 109 VAL A O 1
ATOM 900 N N . CYS A 1 110 ? 28.942 15.029 -5.279 1.00 59.56 110 CYS A N 1
ATOM 901 C CA . CYS A 1 110 ? 29.230 16.453 -5.374 1.00 59.56 110 CYS A CA 1
ATOM 902 C C . CYS A 1 110 ? 30.586 16.641 -6.053 1.00 59.56 110 CYS A C 1
ATOM 904 O O . CYS A 1 110 ? 31.580 16.023 -5.653 1.00 59.56 110 CYS A O 1
ATOM 906 N N . VAL A 1 111 ? 30.622 17.473 -7.085 1.00 63.53 111 VAL A N 1
ATOM 907 C CA . VAL A 1 111 ? 31.789 17.677 -7.938 1.00 63.53 111 VAL A CA 1
ATOM 908 C C . VAL A 1 111 ? 32.144 19.154 -7.969 1.00 63.53 111 VAL A C 1
ATOM 910 O O . VAL A 1 111 ? 31.262 20.000 -8.097 1.00 63.53 111 VAL A O 1
ATOM 913 N N . THR A 1 112 ? 33.436 19.456 -7.883 1.00 61.72 112 THR A N 1
ATOM 914 C CA . THR A 1 112 ? 33.990 20.803 -8.050 1.00 61.72 112 THR A CA 1
ATOM 915 C C . THR A 1 112 ? 34.678 20.932 -9.408 1.00 61.72 112 THR A C 1
ATOM 917 O O . THR A 1 112 ? 35.475 20.069 -9.783 1.00 61.72 112 THR A O 1
ATOM 920 N N . MET A 1 113 ? 34.392 22.022 -10.120 1.00 60.06 113 MET A N 1
ATOM 921 C CA . MET A 1 113 ? 35.109 22.483 -11.309 1.00 60.06 113 MET A CA 1
ATOM 922 C C . MET A 1 113 ? 35.868 23.768 -10.983 1.00 60.06 113 MET A C 1
ATOM 924 O O . MET A 1 113 ? 35.246 24.786 -10.671 1.00 60.06 113 MET A O 1
ATOM 928 N N . ASP A 1 114 ? 37.194 23.713 -11.093 1.00 57.47 114 ASP A N 1
ATOM 929 C CA . ASP A 1 114 ? 38.091 24.866 -11.007 1.00 57.47 114 ASP A CA 1
ATOM 930 C C . ASP A 1 114 ? 38.531 25.266 -12.424 1.00 57.47 114 ASP A C 1
ATOM 932 O O . ASP A 1 114 ? 39.152 24.471 -13.125 1.00 57.47 114 ASP A O 1
ATOM 936 N N . GLY A 1 115 ? 38.208 26.495 -12.848 1.00 56.47 115 GLY A N 1
ATOM 937 C CA . GLY A 1 115 ? 38.781 27.124 -14.048 1.00 56.47 115 GLY A CA 1
ATOM 938 C C . GLY A 1 115 ? 38.510 26.423 -15.391 1.00 56.47 115 GLY A C 1
ATOM 939 O O . GLY A 1 115 ? 39.391 25.785 -15.953 1.00 56.47 115 GLY A O 1
ATOM 940 N N . GLY A 1 116 ? 37.333 26.650 -15.983 1.00 55.34 116 GLY A N 1
ATOM 941 C CA . GLY A 1 116 ? 37.045 26.238 -17.364 1.00 55.34 116 GLY A CA 1
ATOM 942 C C . GLY A 1 116 ? 36.869 24.724 -17.567 1.00 55.34 116 GLY A C 1
ATOM 943 O O . GLY A 1 116 ? 37.022 23.912 -16.661 1.00 55.34 116 GLY A O 1
ATOM 944 N N . ILE A 1 117 ? 36.442 24.347 -18.774 1.00 51.59 117 ILE A N 1
ATOM 945 C CA . ILE A 1 117 ? 36.017 22.986 -19.136 1.00 51.59 117 ILE A CA 1
ATOM 946 C C . ILE A 1 117 ? 37.220 22.030 -19.039 1.00 51.59 117 ILE A C 1
ATOM 948 O O . ILE A 1 117 ? 38.063 22.036 -19.932 1.00 51.59 117 ILE A O 1
ATOM 952 N N . GLY A 1 118 ? 37.310 21.193 -17.997 1.00 53.09 118 GLY A N 1
ATOM 953 C CA . GLY A 1 118 ? 38.287 20.095 -18.020 1.00 53.09 118 GLY A CA 1
ATOM 954 C C . GLY A 1 118 ? 38.624 19.371 -16.718 1.00 53.09 118 GLY A C 1
ATOM 955 O O . GLY A 1 118 ? 38.986 18.201 -16.793 1.00 53.09 118 GLY A O 1
ATOM 956 N N . ILE A 1 119 ? 38.496 19.988 -15.537 1.00 53.16 119 ILE A N 1
ATOM 957 C CA . ILE A 1 119 ? 38.913 19.343 -14.275 1.00 53.16 119 ILE A CA 1
ATOM 958 C C . ILE A 1 119 ? 37.694 19.136 -13.377 1.00 53.16 119 ILE A C 1
ATOM 960 O O . ILE A 1 119 ? 37.172 20.066 -12.774 1.00 53.16 119 ILE A O 1
ATOM 964 N N . THR A 1 120 ? 37.199 17.902 -13.350 1.00 58.44 120 THR A N 1
ATOM 965 C CA . THR A 1 120 ? 36.082 17.451 -12.512 1.00 58.44 120 THR A CA 1
ATOM 966 C C . THR A 1 120 ? 36.677 16.678 -11.342 1.00 58.44 120 THR A C 1
ATOM 968 O O . THR A 1 120 ? 37.058 15.519 -11.500 1.00 58.44 120 THR A O 1
ATOM 971 N N . THR A 1 121 ? 36.775 17.311 -10.172 1.00 64.44 121 THR A N 1
ATOM 972 C CA . THR A 1 121 ? 37.237 16.638 -8.950 1.00 64.44 121 THR A CA 1
ATOM 973 C C . THR A 1 121 ? 36.030 16.209 -8.129 1.00 64.44 121 THR A C 1
ATOM 975 O O . THR A 1 121 ? 35.154 17.016 -7.819 1.00 64.44 121 THR A O 1
ATOM 978 N N . VAL A 1 122 ? 35.968 14.925 -7.769 1.00 64.88 122 VAL A N 1
ATOM 979 C CA . VAL A 1 122 ? 34.959 14.421 -6.830 1.00 64.88 122 VAL A CA 1
ATOM 980 C C . VAL A 1 122 ? 35.252 15.022 -5.458 1.00 64.88 122 VAL A C 1
ATOM 982 O O . VAL A 1 122 ? 36.216 1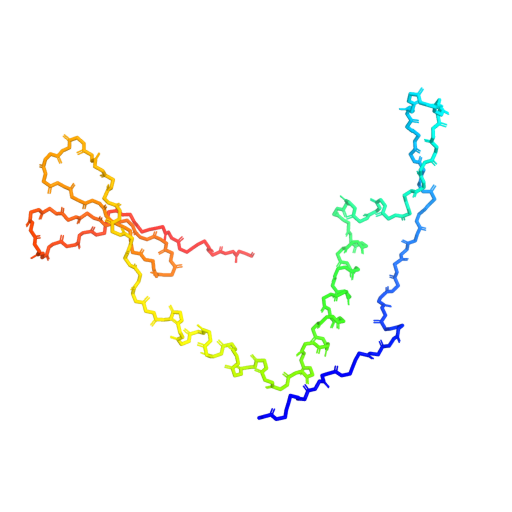4.635 -4.804 1.00 64.88 122 VAL A O 1
ATOM 985 N N . ALA A 1 123 ? 34.426 15.974 -5.033 1.00 63.19 123 ALA A N 1
ATOM 986 C CA . ALA A 1 123 ? 34.563 16.627 -3.736 1.00 63.19 123 ALA A CA 1
ATOM 987 C C . ALA A 1 123 ? 33.938 15.783 -2.620 1.00 63.19 123 ALA A C 1
ATOM 989 O O . ALA A 1 123 ? 34.458 15.720 -1.509 1.00 63.19 123 ALA A O 1
ATOM 990 N N . PHE A 1 124 ? 32.827 15.106 -2.920 1.00 61.69 124 PHE A N 1
ATOM 991 C CA . PHE A 1 124 ? 32.148 14.231 -1.974 1.00 61.69 124 PHE A CA 1
ATOM 992 C C . PHE A 1 124 ? 31.442 13.091 -2.705 1.00 61.69 124 PHE A C 1
ATOM 994 O O . PHE A 1 124 ? 30.574 13.325 -3.548 1.00 61.69 124 PHE A O 1
ATOM 1001 N N . LYS A 1 125 ? 31.799 11.855 -2.352 1.00 66.94 125 LYS A N 1
ATOM 1002 C CA . LYS A 1 125 ? 31.104 10.637 -2.769 1.00 66.94 125 LYS A CA 1
ATOM 1003 C C . LYS A 1 125 ? 30.585 9.936 -1.511 1.00 66.94 125 LYS A C 1
ATOM 1005 O O . LYS A 1 125 ? 31.389 9.352 -0.786 1.00 66.94 125 LYS A O 1
ATOM 1010 N N . PRO A 1 126 ? 29.282 10.001 -1.221 1.00 63.47 126 PRO A N 1
ATOM 1011 C CA . PRO A 1 126 ? 28.716 9.264 -0.100 1.00 63.47 126 PRO A CA 1
ATOM 1012 C C . PRO A 1 126 ? 28.830 7.754 -0.361 1.00 63.47 126 PRO A C 1
ATOM 1014 O O . PRO A 1 126 ? 28.609 7.284 -1.481 1.00 63.47 126 PRO A O 1
ATOM 1017 N N . ASN A 1 127 ? 29.225 6.999 0.666 1.00 54.47 127 ASN A N 1
ATOM 1018 C CA . ASN A 1 127 ? 29.326 5.543 0.585 1.00 54.47 127 ASN A CA 1
ATOM 1019 C C . ASN A 1 127 ? 27.933 4.938 0.341 1.00 54.47 127 ASN A C 1
ATOM 1021 O O . ASN A 1 127 ? 26.953 5.469 0.874 1.00 54.47 127 ASN A O 1
ATOM 1025 N N . PRO A 1 128 ? 27.813 3.830 -0.417 1.00 57.50 128 PRO A N 1
ATOM 1026 C CA . PRO A 1 128 ? 26.569 3.078 -0.421 1.00 57.50 128 PRO A CA 1
ATOM 1027 C C . PRO A 1 128 ? 26.303 2.645 1.021 1.00 57.50 128 PRO A C 1
ATOM 1029 O O . PRO A 1 128 ? 27.141 1.989 1.638 1.00 57.50 128 PRO A O 1
ATOM 1032 N N . VAL A 1 129 ? 25.171 3.059 1.585 1.00 56.38 129 VAL A N 1
ATOM 1033 C CA . VAL A 1 129 ? 24.729 2.548 2.881 1.00 56.38 129 VAL A CA 1
ATOM 1034 C C . VAL A 1 129 ? 24.358 1.089 2.637 1.00 56.38 129 VAL A C 1
ATOM 1036 O O . VAL A 1 129 ? 23.291 0.799 2.103 1.00 56.38 129 VAL A O 1
ATOM 1039 N N . SER A 1 130 ? 25.283 0.170 2.917 1.00 51.47 130 SER A N 1
ATOM 1040 C CA . SER A 1 130 ? 24.999 -1.261 2.923 1.00 51.47 130 SER A CA 1
ATOM 1041 C C . SER A 1 130 ? 24.058 -1.526 4.093 1.00 51.47 130 SER A C 1
ATOM 1043 O O . SER A 1 130 ? 24.493 -1.533 5.244 1.00 51.47 130 SER A O 1
ATOM 1045 N N . GLY A 1 131 ? 22.766 -1.655 3.804 1.00 43.81 131 GLY A N 1
ATOM 1046 C CA . GLY A 1 131 ? 21.786 -2.111 4.781 1.00 43.81 131 GLY A CA 1
ATOM 1047 C C . GLY A 1 131 ? 22.041 -3.578 5.117 1.00 43.81 131 GLY A C 1
ATOM 1048 O O . GLY A 1 131 ? 22.073 -4.410 4.211 1.00 43.81 131 GLY A O 1
ATOM 1049 N N . THR A 1 132 ? 22.289 -3.840 6.401 1.00 36.69 132 THR A N 1
ATOM 1050 C CA . THR A 1 132 ? 22.005 -5.112 7.089 1.00 36.69 132 THR A CA 1
ATOM 1051 C C . THR A 1 132 ? 20.569 -5.553 6.881 1.00 36.69 132 THR A C 1
ATOM 1053 O O . THR A 1 132 ? 19.700 -4.649 6.872 1.00 36.69 132 THR A O 1
#

Sequence (132 aa):
MSVKRTAWVPHRYPAARRADHVDVYKSKTMGEVRVHDPYVWLERNTEETEAWTTAQEACTREYLDQNPDRQNLEDDIRKNTNYAKVHTSPMMFSRPGLTIFSSSFPLLVCVTMDGGIGITTVAFKPNPVSGT

Secondary structure (DSSP, 8-state):
----PPPPPTT----------EEEEEETTTEEEEEE-TTGGGGS--HHHHHHHHHHHHHHHHHHHT-TTHHHHHHHHHHHH-S--EE------SSTTEEEEEEESSSEEEEEEESSTT-EEEEE-PPP----

pLDDT: mean 78.71, std 17.4, range [36.69, 96.81]

Foldseek 3Di:
DDDDDQDDDPPPADDDFFDQDWDWDQDPVPGIDIDGDRRVVCVDDDPSVVVRVVRRVVSVVVSVVVRPCNVVVVVVVVVVVPDWDKPQPFPDDPDPFWTWIWIPPPHIWIWIDGDDPDDTDGPDDDDPPPDD

Radius of gyration: 26.25 Å; chains: 1; bounding box: 61×46×53 Å

Organism: NCBI:txid98765